Protein AF-A0A1W1CQK2-F1 (afdb_monomer_lite)

pLDDT: mean 92.64, std 7.58, range [50.25, 98.0]

Organism: NCBI:txid652676

Secondary structure (DSSP, 8-state):
----TTGGG--HHHHHHHHHHHHHHHHTT---SGGGS--SSEEEE-GGGT----PPPPPTT-SEEEEEEEEETTEEEEEEEE-TTTS-HHHHHHHHHHHHHHHH-GGGGS--

Radius of gyration: 15.19 Å; chains: 1; bounding box: 31×39×34 Å

InterPro domains:
  IPR001078 2-oxoacid dehydrogenase acyltransferase, catalytic domain [PF00198] (2-108)
  IPR023213 Chloramphenicol acetyltransferase-like domain superfamily [G3DSA:3.30.559.10] (1-109)
  IPR050743 2-oxoacid dehydrogenase family, E2 component [PTHR43178] (2-108)

Structure (mmCIF, N/CA/C/O backbone):
data_AF-A0A1W1CQK2-F1
#
_entry.id   AF-A0A1W1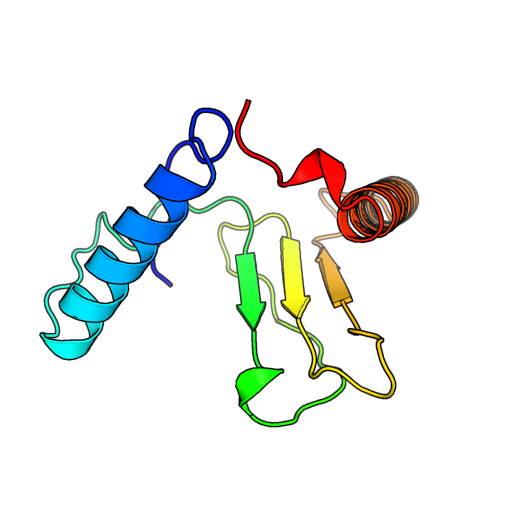CQK2-F1
#
loop_
_atom_site.group_PDB
_atom_site.id
_atom_site.type_symbol
_atom_site.label_atom_id
_atom_site.label_alt_id
_atom_site.label_comp_id
_atom_site.label_asym_id
_atom_site.label_entity_id
_atom_site.label_seq_id
_atom_site.pdbx_PDB_ins_code
_atom_site.Cartn_x
_atom_site.Cartn_y
_atom_site.Cartn_z
_atom_site.occupancy
_atom_site.B_iso_or_equiv
_atom_site.auth_seq_id
_atom_site.auth_comp_id
_atom_site.auth_asym_id
_atom_site.auth_atom_id
_atom_site.pdbx_PDB_model_num
ATOM 1 N N . MET A 1 1 ? 2.430 10.232 -7.792 1.00 84.94 1 MET A N 1
ATOM 2 C CA . MET A 1 1 ? 2.516 10.030 -6.327 1.00 84.94 1 MET A CA 1
ATOM 3 C C . MET A 1 1 ? 3.972 9.772 -5.971 1.00 84.94 1 MET A C 1
ATOM 5 O O . MET A 1 1 ? 4.659 9.255 -6.843 1.00 84.94 1 MET A O 1
ATOM 9 N N . PRO A 1 2 ? 4.463 10.165 -4.782 1.00 93.62 2 PRO A N 1
ATOM 10 C CA . PRO A 1 2 ? 5.829 9.848 -4.371 1.00 93.62 2 PRO A CA 1
ATOM 11 C C . PRO A 1 2 ? 6.063 8.337 -4.382 1.00 93.62 2 PRO A C 1
ATOM 13 O O . PRO A 1 2 ? 5.196 7.583 -3.936 1.00 93.62 2 PRO A O 1
ATOM 16 N N . VAL A 1 3 ? 7.212 7.907 -4.891 1.00 95.56 3 VAL A N 1
ATOM 17 C CA . VAL A 1 3 ? 7.554 6.494 -5.052 1.00 95.56 3 VAL A CA 1
ATOM 18 C C . VAL A 1 3 ? 8.619 6.108 -4.042 1.00 95.56 3 VAL A C 1
ATOM 20 O O . VAL A 1 3 ? 9.762 6.549 -4.128 1.00 95.56 3 VAL A O 1
ATOM 23 N N . PHE A 1 4 ? 8.251 5.220 -3.123 1.00 95.88 4 PHE A N 1
ATOM 24 C CA . PHE A 1 4 ? 9.187 4.605 -2.193 1.00 95.88 4 PHE A CA 1
ATOM 25 C C . PHE A 1 4 ? 9.976 3.524 -2.930 1.00 95.88 4 PHE A C 1
ATOM 27 O O . PHE A 1 4 ? 9.415 2.551 -3.438 1.00 95.88 4 PHE A O 1
ATOM 34 N N . LYS A 1 5 ? 11.293 3.695 -3.029 1.00 94.25 5 LYS A N 1
ATOM 35 C CA . LYS A 1 5 ? 12.158 2.777 -3.787 1.00 94.25 5 LYS A CA 1
ATOM 36 C C . LYS A 1 5 ? 12.630 1.618 -2.923 1.00 94.25 5 LYS A C 1
ATOM 38 O O . LYS A 1 5 ? 12.977 1.839 -1.768 1.00 94.25 5 LYS A O 1
ATOM 43 N N . LYS A 1 6 ? 12.705 0.412 -3.501 1.00 94.94 6 L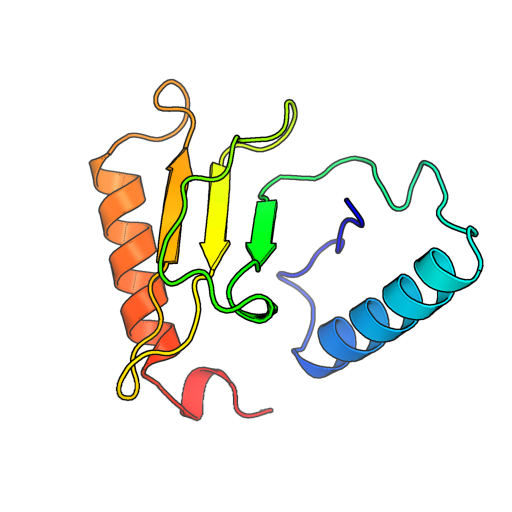YS A N 1
ATOM 44 C CA . LYS A 1 6 ? 13.267 -0.795 -2.857 1.00 94.94 6 LYS A CA 1
ATOM 45 C C . LYS A 1 6 ? 12.697 -1.043 -1.448 1.00 94.94 6 LYS A C 1
ATOM 47 O O . LYS A 1 6 ? 13.434 -1.322 -0.512 1.00 94.94 6 LYS A O 1
ATOM 52 N N . VAL A 1 7 ? 11.378 -0.900 -1.285 1.00 94.62 7 VAL A N 1
ATOM 53 C CA . VAL A 1 7 ? 10.700 -1.041 0.023 1.00 94.62 7 VAL A CA 1
ATOM 54 C C . VAL A 1 7 ? 10.932 -2.419 0.646 1.00 94.62 7 VAL A C 1
ATOM 56 O O . VAL A 1 7 ? 11.022 -2.537 1.857 1.00 94.62 7 VAL A O 1
ATOM 59 N N . ASN A 1 8 ? 11.115 -3.450 -0.178 1.00 93.12 8 ASN A N 1
ATOM 60 C CA . ASN A 1 8 ? 11.404 -4.814 0.257 1.00 93.12 8 ASN A CA 1
ATOM 61 C C . ASN A 1 8 ? 12.769 -4.995 0.949 1.00 93.12 8 ASN A C 1
ATOM 63 O O . ASN A 1 8 ? 13.036 -6.081 1.449 1.00 93.12 8 ASN A O 1
ATOM 67 N N . THR A 1 9 ? 13.648 -3.990 0.925 1.00 94.88 9 THR A N 1
ATOM 68 C CA . THR A 1 9 ? 14.955 -4.022 1.604 1.00 94.88 9 THR A CA 1
ATOM 69 C C . THR A 1 9 ? 15.036 -3.022 2.754 1.00 94.88 9 THR A C 1
ATOM 71 O O . THR A 1 9 ? 16.140 -2.684 3.174 1.00 94.88 9 THR A O 1
ATOM 74 N N . LYS A 1 10 ? 13.904 -2.446 3.167 1.00 93.69 10 LYS A N 1
ATOM 75 C CA . LYS A 1 10 ? 13.848 -1.372 4.157 1.00 93.69 10 LYS A CA 1
ATOM 76 C C . LYS A 1 10 ? 13.116 -1.829 5.402 1.00 93.69 10 LYS A C 1
ATOM 78 O O . LYS A 1 10 ? 12.079 -2.481 5.307 1.00 93.69 10 LYS A O 1
ATOM 83 N N . GLU A 1 11 ? 13.615 -1.375 6.540 1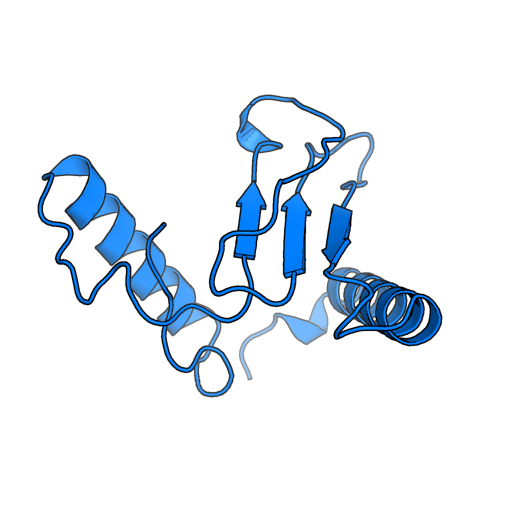.00 91.75 11 GLU A N 1
ATOM 84 C CA . GLU A 1 11 ? 12.916 -1.497 7.812 1.00 91.75 11 GLU A CA 1
ATOM 85 C C . GLU A 1 11 ? 11.757 -0.489 7.906 1.00 91.75 11 GLU A C 1
ATOM 87 O O . GLU A 1 11 ? 11.800 0.579 7.273 1.00 91.75 11 GLU A O 1
ATOM 92 N N . PRO A 1 12 ? 10.722 -0.768 8.722 1.00 90.19 12 PRO A N 1
ATOM 93 C CA . PRO A 1 12 ? 9.583 0.134 8.906 1.00 90.19 12 PRO A CA 1
ATOM 94 C C . PRO A 1 12 ? 9.975 1.569 9.292 1.00 90.19 12 PRO A C 1
ATOM 96 O O . PRO A 1 12 ? 9.362 2.530 8.818 1.00 90.19 12 PRO A O 1
ATOM 99 N N . THR A 1 13 ? 11.025 1.732 10.098 1.00 92.00 13 THR A N 1
ATOM 100 C CA . THR A 1 13 ? 11.560 3.037 10.517 1.00 92.00 13 THR A CA 1
ATOM 101 C C . THR A 1 13 ? 12.083 3.853 9.343 1.00 92.00 13 THR A C 1
ATOM 103 O O . THR A 1 13 ? 11.726 5.021 9.195 1.00 92.00 13 THR A O 1
ATOM 106 N N . GLN A 1 14 ? 12.839 3.226 8.443 1.00 94.69 14 GLN A N 1
ATOM 107 C CA . GLN A 1 14 ? 13.380 3.874 7.247 1.00 94.69 14 GLN A CA 1
ATOM 108 C C . GLN A 1 14 ? 12.257 4.330 6.307 1.00 94.69 14 GLN A C 1
ATOM 110 O O . GLN A 1 14 ? 12.322 5.409 5.715 1.00 94.69 14 GLN A O 1
ATOM 115 N N . ILE A 1 15 ? 11.192 3.530 6.192 1.00 94.69 15 ILE A N 1
ATOM 116 C CA . ILE A 1 15 ? 9.998 3.896 5.420 1.00 94.69 15 ILE A CA 1
ATOM 117 C C . ILE A 1 15 ? 9.294 5.098 6.070 1.00 94.69 15 ILE A C 1
ATOM 119 O O . ILE A 1 15 ? 8.869 6.020 5.369 1.00 94.69 15 ILE A O 1
ATOM 123 N N . ALA A 1 16 ? 9.187 5.130 7.401 1.00 94.00 16 ALA A N 1
ATOM 124 C CA . ALA A 1 16 ? 8.585 6.247 8.129 1.00 94.00 16 ALA A CA 1
ATOM 125 C C . ALA A 1 16 ? 9.385 7.554 7.970 1.00 94.00 16 ALA A C 1
ATOM 127 O O . ALA A 1 16 ? 8.798 8.624 7.770 1.00 94.00 16 ALA A O 1
ATOM 128 N N . GLU A 1 17 ? 10.715 7.480 8.000 1.00 96.12 17 GLU A N 1
ATOM 129 C CA . GLU A 1 17 ? 11.610 8.612 7.733 1.00 96.12 17 GLU A CA 1
ATOM 130 C C . GLU A 1 17 ? 11.437 9.148 6.307 1.00 96.12 17 GLU A C 1
ATOM 132 O O . GLU A 1 17 ? 11.235 10.352 6.111 1.00 96.12 17 GLU A O 1
ATOM 137 N N . GLU A 1 18 ? 11.425 8.264 5.307 1.00 96.06 18 GLU A N 1
ATOM 138 C CA . GLU A 1 18 ? 11.207 8.627 3.902 1.00 96.06 18 GLU A CA 1
ATOM 139 C C . GLU A 1 18 ? 9.825 9.263 3.689 1.00 96.06 18 GLU A C 1
ATOM 141 O O . GLU A 1 18 ? 9.695 10.273 2.991 1.00 96.06 18 GLU A O 1
ATOM 146 N N . LEU A 1 19 ? 8.790 8.751 4.361 1.00 95.44 19 LEU A N 1
ATOM 147 C CA . LEU A 1 19 ? 7.454 9.342 4.338 1.00 95.44 19 LEU A CA 1
ATOM 148 C C . 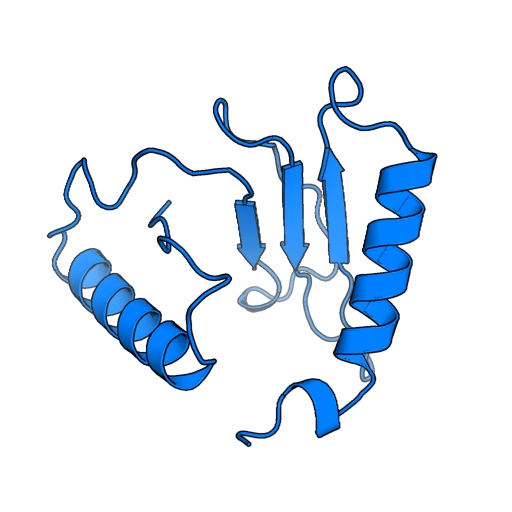LEU A 1 19 ? 7.466 10.779 4.874 1.00 95.44 19 LEU A C 1
ATOM 150 O O . LEU A 1 19 ? 6.831 11.665 4.292 1.00 95.44 19 LEU A O 1
ATOM 154 N N . ASN A 1 20 ? 8.191 11.042 5.960 1.00 96.06 20 ASN A N 1
ATOM 155 C CA . ASN A 1 20 ? 8.326 12.389 6.518 1.00 96.06 20 ASN A CA 1
ATOM 156 C C . ASN A 1 20 ? 9.123 13.323 5.593 1.00 96.06 20 ASN A C 1
ATOM 158 O O . ASN A 1 20 ? 8.750 14.493 5.420 1.00 96.06 20 ASN A O 1
ATOM 162 N N . ALA A 1 21 ? 10.156 12.807 4.926 1.00 96.25 21 ALA A N 1
ATOM 163 C CA . ALA A 1 21 ? 10.890 13.544 3.903 1.00 96.25 21 ALA A CA 1
ATOM 164 C C . ALA A 1 21 ? 9.979 13.922 2.721 1.00 96.25 21 ALA A C 1
ATOM 166 O O . ALA A 1 21 ? 9.934 15.092 2.323 1.00 96.25 21 ALA A O 1
ATOM 167 N N . PHE A 1 22 ? 9.173 12.986 2.209 1.00 96.56 22 PHE A N 1
ATOM 168 C CA . PHE A 1 22 ? 8.212 13.268 1.141 1.00 96.56 22 PHE A CA 1
ATOM 169 C C . PHE A 1 22 ? 7.136 14.266 1.563 1.00 96.56 22 PHE A C 1
ATOM 171 O O . PHE A 1 22 ? 6.837 15.180 0.794 1.00 96.56 22 PHE A O 1
ATOM 178 N N . LYS A 1 23 ? 6.597 14.176 2.786 1.00 94.69 23 LYS A N 1
ATOM 179 C CA . LYS A 1 23 ? 5.662 15.187 3.319 1.00 94.69 23 LYS A CA 1
ATOM 180 C C . LYS A 1 23 ? 6.275 16.587 3.282 1.00 94.69 23 LYS A C 1
ATOM 182 O O . LYS A 1 23 ? 5.611 17.539 2.871 1.00 94.69 23 LYS A O 1
ATOM 187 N N . THR A 1 24 ? 7.542 16.718 3.668 1.00 96.44 24 THR A N 1
ATOM 188 C CA . THR A 1 24 ? 8.267 17.997 3.628 1.00 96.44 24 THR A CA 1
ATOM 189 C C . THR A 1 24 ? 8.462 18.492 2.195 1.00 96.44 24 THR A C 1
ATOM 191 O O . THR A 1 24 ? 8.174 19.656 1.898 1.00 96.44 24 THR A O 1
ATOM 194 N N . LYS A 1 25 ? 8.874 17.616 1.270 1.00 96.00 25 LYS A N 1
ATOM 195 C CA . LYS A 1 25 ? 8.998 17.949 -0.160 1.00 96.00 25 LYS A CA 1
ATOM 196 C C . LYS A 1 25 ? 7.664 18.379 -0.774 1.00 96.00 25 LYS A C 1
ATOM 198 O O . LYS A 1 25 ? 7.635 19.356 -1.515 1.00 96.00 25 LYS A O 1
ATOM 203 N N . ILE A 1 26 ? 6.558 17.711 -0.437 1.00 94.81 26 ILE A N 1
ATOM 204 C CA . ILE A 1 26 ? 5.207 18.071 -0.898 1.00 94.81 26 ILE A CA 1
ATOM 205 C C . ILE A 1 26 ? 4.833 19.472 -0.409 1.00 94.81 26 ILE A C 1
ATOM 207 O O . ILE A 1 26 ? 4.478 20.326 -1.220 1.00 94.81 26 ILE A O 1
ATOM 211 N N . LYS A 1 27 ? 4.972 19.739 0.898 1.00 94.75 27 LYS A N 1
ATOM 212 C CA . LYS A 1 27 ? 4.657 21.052 1.493 1.00 94.75 27 LYS A CA 1
ATOM 213 C C . LYS A 1 27 ? 5.473 22.185 0.873 1.00 94.75 27 LYS A C 1
ATOM 215 O O . LYS A 1 27 ? 4.958 23.278 0.672 1.00 94.75 27 LYS A O 1
ATOM 220 N N . THR A 1 28 ? 6.734 21.914 0.546 1.00 96.44 28 THR A N 1
ATOM 221 C CA . THR A 1 28 ? 7.655 22.893 -0.053 1.00 96.44 28 THR A CA 1
ATOM 222 C C . THR A 1 28 ? 7.621 22.919 -1.583 1.00 96.44 28 THR A C 1
ATOM 224 O O . THR A 1 28 ? 8.350 23.706 -2.180 1.00 96.44 28 THR A O 1
ATOM 227 N N . ARG A 1 29 ? 6.781 22.093 -2.228 1.00 93.25 29 ARG A N 1
ATOM 228 C CA . ARG A 1 29 ? 6.697 21.928 -3.693 1.00 93.25 29 ARG A CA 1
ATOM 229 C C . ARG A 1 29 ? 8.035 21.551 -4.353 1.00 93.25 29 ARG A C 1
ATOM 231 O O . ARG A 1 29 ? 8.302 21.936 -5.485 1.00 93.25 29 ARG A O 1
ATOM 238 N N . LYS A 1 30 ? 8.869 20.775 -3.655 1.00 95.94 30 LYS A N 1
ATOM 239 C CA . LYS A 1 30 ? 10.211 20.334 -4.089 1.00 95.94 30 LYS A CA 1
ATOM 240 C C . LYS A 1 30 ? 10.258 18.872 -4.555 1.00 95.94 30 LYS A C 1
ATOM 242 O O . LYS A 1 30 ? 11.295 18.227 -4.441 1.00 95.94 30 LYS A O 1
ATOM 247 N N . LEU A 1 31 ? 9.139 18.323 -5.027 1.00 94.44 31 LEU A N 1
ATOM 248 C CA . LEU A 1 31 ? 9.127 16.980 -5.613 1.00 94.44 31 LEU A CA 1
ATOM 249 C C . LEU A 1 31 ? 9.852 16.987 -6.959 1.00 94.44 31 LEU A C 1
ATOM 251 O O . LEU A 1 31 ? 9.573 17.830 -7.814 1.00 94.44 31 LEU A O 1
ATOM 255 N N . THR A 1 32 ? 10.763 16.040 -7.152 1.00 94.81 32 THR A N 1
ATOM 256 C CA . THR A 1 32 ? 11.467 15.863 -8.425 1.00 94.81 32 THR A CA 1
ATOM 257 C C . THR A 1 32 ? 10.709 14.898 -9.339 1.00 94.81 32 THR A C 1
ATOM 259 O O . THR A 1 32 ? 9.813 14.172 -8.909 1.00 94.81 32 THR A O 1
ATOM 262 N N . LYS A 1 33 ? 11.071 14.855 -10.629 1.00 92.81 33 LYS A N 1
ATOM 263 C CA . LYS A 1 33 ? 10.557 13.817 -11.542 1.00 92.81 33 LYS A CA 1
ATOM 264 C C . LYS A 1 33 ? 10.955 12.414 -11.082 1.00 92.81 33 LYS A C 1
ATOM 266 O O . LYS A 1 33 ? 10.169 11.483 -11.211 1.00 92.81 33 LYS A O 1
ATOM 271 N N . GLU A 1 34 ? 12.158 12.281 -10.531 1.00 92.75 34 GLU A N 1
ATOM 272 C CA . GLU A 1 34 ? 12.676 11.015 -10.021 1.00 92.75 34 GLU A CA 1
ATOM 273 C C . GLU A 1 34 ? 11.834 10.495 -8.849 1.00 92.75 34 GLU A C 1
ATOM 275 O O . GLU A 1 34 ? 11.440 9.328 -8.871 1.00 92.75 34 GLU A O 1
ATOM 280 N N . ASP A 1 35 ? 11.439 11.387 -7.927 1.00 93.94 35 ASP A N 1
ATOM 281 C CA . ASP A 1 35 ? 10.559 11.087 -6.785 1.00 93.94 35 ASP A CA 1
ATOM 282 C C . ASP A 1 35 ? 9.195 10.501 -7.212 1.00 93.94 35 ASP A C 1
ATOM 284 O O . ASP A 1 35 ? 8.505 9.900 -6.394 1.00 93.94 35 ASP A O 1
ATOM 288 N N . LEU A 1 36 ? 8.775 10.695 -8.468 1.00 92.44 36 LEU A N 1
ATOM 289 C CA . LEU A 1 36 ? 7.455 10.312 -8.988 1.00 92.44 36 LEU A CA 1
ATOM 290 C C . LEU A 1 36 ? 7.499 9.182 -10.028 1.00 92.44 36 LEU A C 1
ATOM 292 O O . LEU A 1 36 ? 6.450 8.764 -10.511 1.00 92.44 36 LEU A O 1
ATOM 296 N N . SER A 1 37 ? 8.691 8.733 -10.412 1.00 92.12 37 SER A N 1
ATOM 297 C CA . SER A 1 37 ? 8.899 7.804 -11.529 1.00 92.12 37 SER A CA 1
ATOM 298 C C . SER A 1 37 ? 9.013 6.353 -11.068 1.00 92.12 37 SER A C 1
ATOM 300 O O . SER A 1 37 ? 9.331 6.112 -9.907 1.00 92.12 37 SER A O 1
ATOM 302 N N . ALA A 1 38 ? 8.836 5.387 -11.978 1.00 91.12 38 ALA A N 1
ATOM 303 C CA . ALA A 1 38 ? 9.119 3.959 -11.773 1.00 91.12 38 ALA A CA 1
ATOM 304 C C . ALA A 1 38 ? 8.487 3.368 -10.495 1.00 91.12 38 ALA A C 1
ATOM 306 O O . ALA A 1 38 ? 9.193 2.817 -9.639 1.00 91.12 38 ALA A O 1
ATOM 307 N N . SER A 1 39 ? 7.174 3.555 -10.343 1.00 94.38 39 SER A N 1
ATOM 308 C CA . SER A 1 39 ? 6.349 2.808 -9.393 1.00 94.38 39 SER A CA 1
ATOM 309 C C . SER A 1 39 ? 5.989 1.432 -9.964 1.00 94.38 39 SER A C 1
ATOM 311 O O . SER A 1 39 ? 6.123 1.194 -11.161 1.00 94.38 39 SER A O 1
ATOM 313 N N . THR A 1 40 ? 5.600 0.510 -9.086 1.00 94.19 40 THR A N 1
ATOM 314 C CA . THR A 1 40 ? 5.163 -0.845 -9.467 1.00 94.19 40 THR A CA 1
ATOM 315 C C . THR A 1 40 ? 3.814 -1.221 -8.858 1.00 94.19 40 THR A C 1
ATOM 317 O O . THR A 1 40 ? 3.099 -2.060 -9.406 1.00 94.19 40 THR A O 1
ATOM 320 N N . PHE A 1 41 ? 3.465 -0.614 -7.723 1.00 95.44 41 PHE A N 1
ATOM 321 C CA . PHE A 1 41 ? 2.229 -0.835 -6.988 1.00 95.44 41 PHE A CA 1
ATOM 322 C C . PHE A 1 41 ? 1.830 0.452 -6.261 1.00 95.44 41 PHE A C 1
ATOM 324 O O . PHE A 1 41 ? 2.679 1.125 -5.666 1.00 95.44 41 PHE A O 1
ATOM 331 N N . GLY A 1 42 ? 0.541 0.779 -6.287 1.00 95.50 42 GLY A N 1
ATOM 332 C CA . GLY A 1 42 ? -0.004 1.968 -5.640 1.00 95.50 42 GLY A CA 1
ATOM 333 C C . GLY A 1 42 ? -0.618 1.684 -4.268 1.00 95.50 42 GLY A C 1
ATOM 334 O O . GLY A 1 42 ? -1.241 0.647 -4.050 1.00 95.50 42 GLY A O 1
ATOM 335 N N . ILE A 1 43 ? -0.539 2.654 -3.356 1.00 95.62 43 ILE A N 1
ATOM 336 C CA . ILE A 1 43 ? -1.357 2.686 -2.135 1.00 95.62 43 ILE A CA 1
ATOM 337 C C . ILE A 1 43 ? -2.060 4.040 -2.076 1.00 95.62 43 ILE A C 1
ATOM 339 O O . ILE A 1 43 ? -1.412 5.084 -2.136 1.00 95.62 43 ILE A O 1
ATOM 343 N N . SER A 1 44 ? -3.382 4.022 -1.945 1.00 95.50 44 SER A N 1
ATOM 344 C CA . SER A 1 44 ? -4.208 5.213 -1.763 1.00 95.50 44 SER A CA 1
ATOM 345 C C . SER A 1 44 ? -4.930 5.126 -0.428 1.00 95.50 44 SER A C 1
ATOM 347 O O . SER A 1 44 ? -5.638 4.159 -0.173 1.00 95.50 44 SER A O 1
ATOM 349 N N . ASN A 1 45 ? -4.764 6.127 0.434 1.00 95.19 45 ASN A N 1
ATOM 350 C CA . ASN A 1 45 ? -5.443 6.185 1.725 1.00 95.19 45 ASN A CA 1
ATOM 351 C C . ASN A 1 45 ? -6.395 7.380 1.750 1.00 95.19 45 ASN A C 1
ATOM 353 O O . ASN A 1 45 ? -5.954 8.516 1.922 1.00 95.19 45 ASN A O 1
ATOM 357 N N . LEU A 1 46 ? -7.692 7.108 1.609 1.00 95.94 46 LEU A N 1
ATOM 358 C CA . LEU A 1 46 ? -8.751 8.087 1.872 1.00 95.94 46 LEU A CA 1
ATOM 359 C C . LEU A 1 46 ? -9.490 7.791 3.183 1.00 95.94 46 LEU A C 1
ATOM 361 O O . LEU A 1 46 ? -10.411 8.511 3.551 1.00 95.94 46 LEU A O 1
ATOM 365 N N . GLY A 1 47 ? -9.056 6.795 3.955 1.00 94.75 47 GLY A N 1
ATOM 366 C CA . GLY A 1 47 ? -9.591 6.554 5.289 1.00 94.75 47 GLY A CA 1
ATOM 367 C C . GLY A 1 47 ? -9.414 7.740 6.233 1.00 94.75 47 GLY A C 1
ATOM 368 O O . GLY A 1 47 ? -10.276 7.995 7.070 1.00 94.75 47 GLY A O 1
ATOM 369 N N . MET A 1 48 ? -8.361 8.539 6.031 1.00 92.56 48 MET A N 1
ATOM 370 C CA . MET A 1 48 ? -8.148 9.785 6.778 1.00 92.56 48 MET A CA 1
ATOM 371 C C . MET A 1 48 ? -9.248 10.837 6.562 1.00 92.56 48 MET A C 1
ATOM 373 O O . MET A 1 48 ? -9.373 11.749 7.373 1.00 92.56 48 MET A O 1
ATOM 377 N N . THR A 1 49 ? -10.029 10.737 5.480 1.00 95.69 49 THR A N 1
ATOM 378 C CA . THR A 1 49 ? -11.147 11.648 5.186 1.00 95.69 49 THR A CA 1
ATOM 379 C C . THR A 1 49 ? -12.500 11.079 5.618 1.00 95.69 49 THR A C 1
ATOM 381 O O . THR A 1 49 ? -13.533 11.686 5.350 1.00 95.69 49 THR A O 1
ATOM 384 N N . GLY A 1 50 ? -12.513 9.919 6.284 1.00 95.12 50 GLY A N 1
ATOM 385 C CA . GLY A 1 50 ? -13.725 9.249 6.761 1.00 95.12 50 GLY A CA 1
ATOM 386 C C . GLY A 1 50 ? -14.362 8.284 5.757 1.00 95.12 50 GLY A C 1
ATOM 387 O O . GLY A 1 50 ? -15.293 7.570 6.125 1.00 95.12 50 GLY A O 1
ATOM 388 N N . ILE A 1 51 ? -13.853 8.187 4.524 1.00 97.38 51 ILE A N 1
ATOM 389 C CA . ILE A 1 51 ? -14.387 7.274 3.502 1.00 97.38 51 ILE A CA 1
ATOM 390 C C . ILE A 1 51 ? -14.148 5.819 3.921 1.00 97.38 51 ILE A C 1
ATOM 392 O O . ILE A 1 51 ? -13.005 5.380 4.008 1.00 97.38 51 ILE A O 1
ATOM 396 N N . ALA A 1 52 ? -15.224 5.060 4.148 1.00 96.31 52 ALA A N 1
ATOM 397 C CA . ALA A 1 52 ? -15.149 3.678 4.633 1.00 96.31 52 ALA A CA 1
ATOM 398 C C . ALA A 1 52 ? -14.600 2.689 3.593 1.00 96.31 52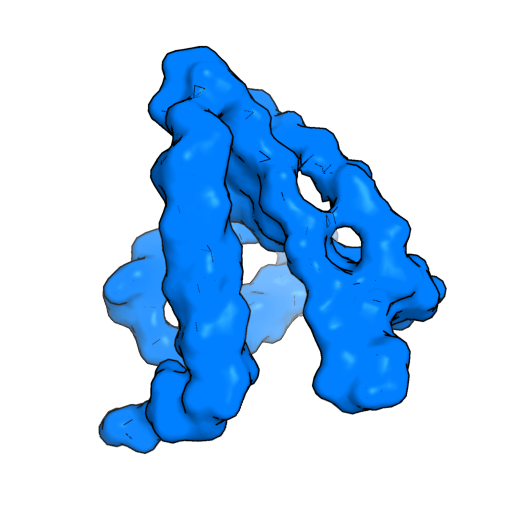 ALA A C 1
ATOM 400 O O . ALA A 1 52 ? -13.886 1.755 3.943 1.00 96.31 52 ALA A O 1
ATOM 401 N N . GLN A 1 53 ? -14.923 2.889 2.316 1.00 97.12 53 GLN A N 1
ATOM 402 C CA . GLN A 1 53 ? -14.465 2.055 1.209 1.00 97.12 53 GLN A CA 1
ATOM 403 C C . GLN A 1 53 ? -14.528 2.860 -0.088 1.00 97.12 53 GLN A C 1
ATOM 405 O O . GLN A 1 53 ? -15.440 3.665 -0.275 1.00 97.12 53 GLN A O 1
ATOM 410 N N . PHE A 1 54 ? -13.565 2.642 -0.978 1.00 97.56 54 PHE A N 1
ATOM 411 C CA . PHE A 1 54 ? -13.566 3.208 -2.322 1.00 97.56 54 PHE A CA 1
ATOM 412 C C . PHE A 1 54 ? -12.758 2.329 -3.273 1.00 97.56 54 PHE A C 1
ATOM 414 O O . PHE A 1 54 ? -11.933 1.521 -2.838 1.00 97.56 54 PHE A O 1
ATOM 421 N N . ASP A 1 55 ? -12.987 2.529 -4.565 1.00 96.50 55 ASP A N 1
ATOM 422 C CA . ASP A 1 55 ? -12.210 1.913 -5.630 1.00 96.50 55 ASP A CA 1
ATOM 423 C C . ASP A 1 55 ? -11.158 2.910 -6.113 1.00 96.50 55 ASP A C 1
ATOM 425 O O . ASP A 1 55 ? -11.468 4.043 -6.491 1.00 96.50 55 ASP A O 1
ATOM 429 N N . ALA A 1 56 ? -9.891 2.505 -6.081 1.00 95.38 56 ALA A N 1
ATOM 430 C CA . ALA A 1 56 ? -8.807 3.302 -6.635 1.00 95.38 56 ALA A CA 1
ATOM 431 C C . ALA A 1 56 ? -8.524 2.876 -8.079 1.00 95.38 56 ALA A C 1
ATOM 433 O O . ALA A 1 56 ? -8.489 1.686 -8.396 1.00 95.38 56 ALA A O 1
ATOM 434 N N . MET A 1 57 ? -8.285 3.856 -8.949 1.00 93.88 57 MET A N 1
ATOM 435 C CA . MET A 1 57 ? -7.849 3.605 -10.319 1.00 93.88 57 MET A CA 1
ATOM 436 C C . MET A 1 57 ? -6.339 3.346 -10.342 1.00 93.88 57 MET A C 1
ATOM 438 O O . MET A 1 57 ? -5.568 4.101 -9.750 1.00 93.88 57 MET A O 1
ATOM 442 N N . ILE A 1 58 ? -5.926 2.278 -11.025 1.00 92.31 58 ILE A N 1
ATOM 443 C CA . ILE A 1 58 ? -4.515 1.907 -11.179 1.00 92.31 58 ILE A CA 1
ATOM 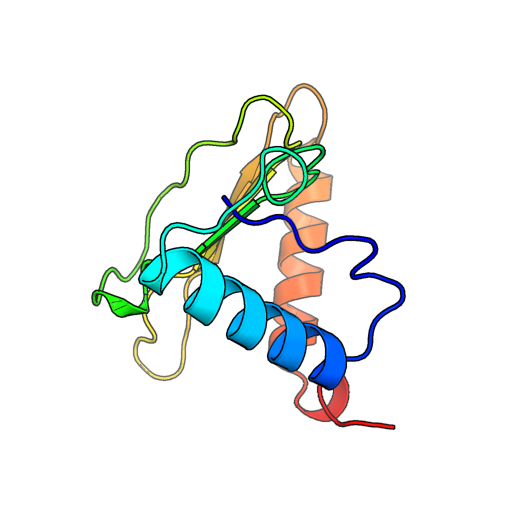444 C C . ILE A 1 58 ? -3.798 2.994 -11.995 1.00 92.31 58 ILE A C 1
ATOM 446 O O . ILE A 1 58 ? -4.351 3.502 -12.976 1.00 92.31 58 ILE A O 1
ATOM 450 N N . ASN A 1 59 ? -2.569 3.360 -11.615 1.00 87.75 59 ASN A N 1
ATOM 451 C CA . ASN A 1 59 ? -1.751 4.228 -12.465 1.00 87.75 59 ASN A CA 1
ATOM 452 C C . ASN A 1 59 ? -1.232 3.464 -13.677 1.00 87.75 59 ASN A C 1
ATOM 454 O O . ASN A 1 59 ? -1.078 2.251 -13.640 1.00 87.75 59 ASN A O 1
ATOM 458 N N . ARG A 1 60 ? -0.867 4.201 -14.728 1.00 86.06 60 ARG A N 1
ATOM 459 C CA . ARG A 1 60 ? -0.381 3.626 -15.989 1.00 86.06 60 ARG A CA 1
ATOM 460 C C . ARG A 1 60 ? 0.744 2.593 -15.822 1.00 86.06 60 ARG A C 1
ATOM 462 O O . ARG A 1 60 ? 0.750 1.621 -16.566 1.00 86.06 60 ARG A O 1
ATOM 469 N N . ASP A 1 61 ? 1.660 2.819 -14.884 1.00 85.88 61 ASP A N 1
ATOM 470 C CA . ASP A 1 61 ? 2.861 1.993 -14.715 1.00 85.88 61 ASP A CA 1
ATOM 471 C C . ASP A 1 61 ? 2.706 0.904 -13.632 1.00 85.88 61 ASP A C 1
ATOM 473 O O . ASP A 1 61 ? 3.560 0.027 -13.516 1.00 85.88 61 ASP A O 1
ATOM 477 N N . ASP A 1 62 ? 1.626 0.939 -12.842 1.00 93.56 62 ASP A N 1
ATOM 478 C CA . ASP A 1 62 ? 1.421 0.018 -11.719 1.00 93.56 62 ASP A CA 1
ATOM 479 C C . ASP A 1 62 ? 0.649 -1.233 -12.163 1.00 93.56 62 ASP A C 1
ATOM 481 O O . ASP A 1 62 ? -0.268 -1.159 -12.979 1.00 93.56 62 ASP A O 1
ATOM 485 N N . CYS A 1 63 ? 0.952 -2.395 -11.575 1.00 93.38 63 CYS A N 1
ATOM 486 C CA . CYS A 1 63 ? 0.168 -3.616 -11.822 1.00 93.38 63 CYS A CA 1
ATOM 487 C C . CYS A 1 63 ? -1.133 -3.673 -10.999 1.00 93.38 63 CYS A C 1
ATOM 489 O O . CYS A 1 63 ? -2.055 -4.430 -11.318 1.00 93.38 63 CYS A O 1
ATOM 491 N N . GLY A 1 64 ? -1.212 -2.865 -9.941 1.00 95.75 64 GLY A N 1
ATOM 492 C CA . GLY A 1 64 ? -2.362 -2.769 -9.059 1.00 95.75 64 GLY A CA 1
ATOM 493 C C . GLY A 1 64 ? -2.236 -1.640 -8.042 1.00 95.75 64 GLY A C 1
ATOM 494 O O . GLY A 1 64 ? -1.179 -1.023 -7.885 1.00 95.75 64 GLY A O 1
ATOM 495 N N . ILE A 1 65 ? -3.338 -1.365 -7.354 1.00 97.31 65 ILE A N 1
ATOM 496 C CA . ILE A 1 65 ? -3.429 -0.357 -6.300 1.00 97.31 65 ILE A CA 1
ATOM 497 C C . ILE A 1 65 ? -4.304 -0.858 -5.150 1.00 97.31 65 ILE A C 1
ATOM 499 O O . ILE A 1 65 ? -5.376 -1.421 -5.374 1.00 97.31 65 ILE A O 1
ATOM 503 N N . ALA A 1 66 ? -3.852 -0.631 -3.917 1.00 97.38 66 ALA A N 1
ATOM 504 C CA . ALA A 1 66 ? -4.634 -0.865 -2.708 1.00 97.38 66 ALA A CA 1
ATOM 505 C C . ALA A 1 66 ? -5.246 0.448 -2.195 1.00 97.38 66 ALA A C 1
ATOM 507 O O . ALA A 1 66 ? -4.534 1.418 -1.927 1.00 97.38 66 ALA A O 1
ATOM 508 N N . ALA A 1 67 ? -6.563 0.467 -2.032 1.00 97.75 67 ALA A N 1
ATOM 509 C CA . ALA A 1 67 ? -7.329 1.548 -1.431 1.00 97.75 67 ALA A CA 1
ATOM 510 C C . ALA A 1 67 ? -7.604 1.238 0.046 1.00 97.75 67 ALA A C 1
ATOM 512 O O . ALA A 1 67 ? -8.241 0.235 0.362 1.00 97.75 67 ALA A O 1
ATOM 513 N N . ILE A 1 68 ? -7.128 2.097 0.946 1.00 97.81 68 ILE A N 1
ATOM 514 C CA . ILE A 1 68 ? -7.288 1.981 2.397 1.00 97.81 68 ILE A CA 1
ATOM 515 C C . ILE A 1 68 ? -8.431 2.891 2.846 1.00 97.81 68 ILE A C 1
ATOM 517 O O . ILE A 1 68 ? -8.326 4.120 2.751 1.00 97.81 68 ILE A O 1
ATOM 521 N N . GLY A 1 69 ? -9.518 2.279 3.312 1.00 98.00 69 GLY A N 1
ATOM 522 C CA . GLY A 1 69 ? -10.676 2.962 3.881 1.00 98.00 69 GLY A CA 1
ATOM 523 C C . GLY A 1 69 ? -10.478 3.388 5.336 1.00 98.00 69 GLY A C 1
ATOM 524 O O . GLY A 1 69 ? -9.428 3.163 5.940 1.00 98.00 69 GLY A O 1
ATOM 525 N N . SER A 1 70 ? -11.491 4.040 5.897 1.00 97.56 70 SER A N 1
ATOM 526 C CA . SER A 1 70 ? -11.501 4.476 7.291 1.00 97.56 70 SER A CA 1
ATOM 527 C C . SER A 1 70 ? -11.679 3.287 8.230 1.00 97.56 70 SER A C 1
ATOM 529 O O . SER A 1 70 ? -12.214 2.238 7.862 1.00 97.56 70 SER A O 1
ATOM 531 N N . GLU A 1 71 ? -11.195 3.452 9.456 1.00 96.06 71 GLU A N 1
ATOM 532 C CA . GLU A 1 71 ? -11.438 2.492 10.522 1.00 96.06 71 GLU A CA 1
ATOM 533 C C . GLU A 1 71 ? -12.901 2.609 10.982 1.00 96.06 71 GLU A C 1
ATOM 535 O O . GLU A 1 71 ? -13.408 3.708 11.205 1.00 96.06 71 GLU A O 1
ATOM 540 N N . GLN A 1 72 ? -13.590 1.472 11.046 1.00 94.69 72 GLN A N 1
ATOM 541 C CA . GLN A 1 72 ? -14.975 1.327 11.474 1.00 94.69 72 GLN A CA 1
ATOM 542 C C . GLN A 1 72 ? -15.089 0.116 12.410 1.00 94.69 72 GLN A C 1
ATOM 544 O O . GLN A 1 72 ? -14.983 -1.033 11.971 1.00 94.69 72 GLN A O 1
ATOM 549 N N . ASN A 1 73 ? -15.373 0.352 13.693 1.00 94.06 73 ASN A N 1
ATOM 550 C CA . ASN A 1 73 ? -15.595 -0.693 14.705 1.00 94.06 73 ASN A CA 1
ATOM 551 C C . ASN A 1 73 ? -14.432 -1.701 14.840 1.00 94.06 73 ASN A C 1
ATOM 553 O O . ASN A 1 73 ? -14.629 -2.920 14.838 1.00 94.06 73 ASN A O 1
ATOM 557 N N . GLY A 1 74 ? -13.209 -1.194 14.922 1.00 90.50 74 GLY A N 1
ATOM 558 C CA . GLY A 1 74 ? -11.955 -1.940 14.967 1.00 90.50 74 GLY A CA 1
ATOM 559 C C . GLY A 1 74 ? -11.548 -2.581 13.637 1.00 90.50 74 GLY A C 1
ATOM 560 O O . GLY A 1 74 ? -10.713 -3.486 13.639 1.00 90.50 74 GLY A O 1
ATOM 561 N N . LYS A 1 75 ? -12.153 -2.195 12.506 1.00 92.19 75 LYS A N 1
ATOM 562 C CA . LYS A 1 75 ? -11.914 -2.826 11.195 1.00 92.19 75 LYS A CA 1
ATOM 563 C C . LYS A 1 75 ? -11.598 -1.790 10.130 1.00 92.19 75 LYS A C 1
ATOM 565 O O . LYS A 1 75 ? -12.245 -0.758 10.052 1.00 92.19 75 LYS A O 1
ATOM 570 N N . ILE A 1 76 ? -10.649 -2.113 9.259 1.00 95.25 76 ILE A N 1
ATOM 571 C CA . ILE A 1 76 ? -10.289 -1.297 8.097 1.00 95.25 76 ILE A CA 1
ATOM 572 C C . ILE A 1 76 ? -10.673 -2.074 6.839 1.00 95.25 76 ILE A C 1
ATOM 574 O O . ILE A 1 76 ? -10.362 -3.264 6.729 1.00 95.25 76 ILE A O 1
ATOM 578 N N . SER A 1 77 ? -11.349 -1.412 5.898 1.00 96.38 77 SER A N 1
ATOM 579 C CA . SER A 1 77 ? -11.593 -1.973 4.567 1.00 96.38 77 SER A CA 1
ATOM 580 C C . SER A 1 77 ? -10.393 -1.712 3.659 1.00 96.38 77 SER A C 1
ATOM 582 O O . SER A 1 77 ? -9.853 -0.603 3.637 1.00 96.38 77 SER A O 1
ATOM 584 N N . VAL A 1 78 ? -9.980 -2.733 2.907 1.00 97.69 78 VAL A N 1
ATOM 585 C CA . VAL A 1 78 ? -8.944 -2.617 1.878 1.00 97.69 78 VAL A CA 1
ATOM 586 C C . VAL A 1 78 ? -9.508 -3.138 0.566 1.00 97.69 78 VAL A C 1
ATOM 588 O O . VAL A 1 78 ? -9.848 -4.318 0.470 1.00 97.69 78 VAL A O 1
ATOM 591 N N . THR A 1 79 ? -9.577 -2.273 -0.442 1.00 97.81 79 THR A N 1
ATOM 592 C CA . THR A 1 79 ? -9.981 -2.651 -1.801 1.00 97.81 79 THR A CA 1
ATOM 593 C C . THR A 1 79 ? -8.747 -2.775 -2.680 1.00 97.81 79 THR A C 1
ATOM 595 O O . THR A 1 79 ? -7.922 -1.865 -2.717 1.00 97.81 79 THR A O 1
ATOM 598 N N . LEU A 1 80 ? -8.617 -3.881 -3.409 1.00 97.75 80 LEU A N 1
ATOM 599 C CA . LEU A 1 80 ? -7.530 -4.094 -4.360 1.00 97.75 80 LEU A CA 1
ATOM 600 C C . LEU A 1 80 ? -8.062 -4.003 -5.791 1.00 97.75 80 LEU A C 1
ATOM 602 O O . LEU A 1 80 ? -8.902 -4.808 -6.188 1.00 97.75 80 LEU A O 1
ATOM 606 N N . THR A 1 81 ? -7.511 -3.078 -6.571 1.00 97.06 81 THR A N 1
ATOM 607 C CA . THR A 1 81 ? -7.737 -2.991 -8.019 1.00 97.06 81 THR A CA 1
ATOM 608 C C . THR A 1 81 ? -6.490 -3.501 -8.734 1.00 97.06 81 THR A C 1
ATOM 610 O O . THR A 1 81 ? -5.389 -3.028 -8.454 1.00 97.06 81 THR A O 1
ATOM 613 N N . VAL A 1 82 ? -6.638 -4.450 -9.661 1.00 96.06 82 VAL A N 1
ATOM 614 C CA . VAL A 1 82 ? -5.527 -5.029 -10.444 1.00 96.06 82 VAL A CA 1
ATOM 615 C C . VAL A 1 82 ? -5.865 -5.089 -11.926 1.00 96.06 82 VAL A C 1
ATOM 617 O O . VAL A 1 82 ? -7.032 -5.206 -12.303 1.00 96.06 82 VAL A O 1
ATOM 620 N N . ASP A 1 83 ? -4.839 -5.033 -12.773 1.00 94.25 83 ASP A N 1
ATOM 621 C CA . ASP A 1 83 ? -4.997 -5.313 -14.196 1.00 94.25 83 ASP A CA 1
ATOM 622 C C . ASP A 1 83 ? -5.088 -6.828 -14.411 1.00 94.25 83 ASP A C 1
ATOM 624 O O . ASP A 1 83 ? -4.100 -7.557 -14.280 1.00 94.25 83 ASP A O 1
ATOM 628 N N . HIS A 1 84 ? -6.279 -7.307 -14.772 1.00 92.31 84 HIS A N 1
ATOM 629 C CA . HIS A 1 84 ? -6.540 -8.739 -14.916 1.00 92.31 84 HIS A CA 1
ATOM 630 C C . HIS A 1 84 ? -5.828 -9.382 -16.124 1.00 92.31 84 HIS A C 1
ATOM 632 O O . HIS A 1 84 ? -5.792 -10.608 -16.259 1.00 92.31 84 HIS A O 1
ATOM 638 N N . ARG A 1 85 ? -5.230 -8.572 -17.009 1.00 92.25 85 ARG A N 1
ATOM 639 C CA . ARG A 1 85 ? -4.345 -9.055 -18.083 1.00 92.25 85 ARG A CA 1
ATOM 640 C C . ARG A 1 85 ? -2.995 -9.523 -17.540 1.00 92.25 85 ARG A C 1
ATOM 642 O O . ARG A 1 85 ? -2.315 -10.294 -18.207 1.00 92.25 85 ARG A O 1
ATOM 649 N N . ILE A 1 86 ? -2.614 -9.046 -16.354 1.00 91.69 86 ILE A N 1
ATOM 650 C CA . ILE A 1 86 ? -1.324 -9.311 -15.705 1.00 91.69 86 ILE A CA 1
ATOM 651 C C . ILE A 1 86 ? -1.511 -10.232 -14.493 1.00 91.69 86 ILE A C 1
ATOM 653 O O . ILE A 1 86 ? -0.728 -11.159 -14.298 1.00 91.69 86 ILE A O 1
ATOM 657 N N . VAL A 1 87 ? -2.547 -9.992 -13.684 1.00 93.06 87 VAL A N 1
ATOM 658 C CA . VAL A 1 87 ? -2.805 -10.705 -12.422 1.00 93.06 87 VAL A CA 1
ATOM 659 C C . VAL A 1 87 ? -4.160 -11.395 -12.486 1.00 93.06 87 VAL A C 1
ATOM 661 O O . VAL A 1 87 ? -5.171 -10.748 -12.728 1.00 93.06 87 VAL A O 1
ATOM 664 N N . ASN A 1 88 ? -4.223 -12.699 -12.225 1.00 94.62 88 ASN A N 1
ATOM 665 C CA . ASN A 1 88 ? -5.517 -13.382 -12.175 1.00 94.62 88 ASN A CA 1
ATOM 666 C C . ASN A 1 88 ? -6.227 -13.190 -10.819 1.00 94.62 88 ASN A C 1
ATOM 668 O O . ASN A 1 88 ? -5.594 -12.953 -9.786 1.00 94.62 88 ASN A O 1
ATOM 672 N N . GLY A 1 89 ? -7.555 -13.339 -10.805 1.00 93.12 89 GLY A N 1
ATOM 673 C CA . GLY A 1 89 ? -8.366 -13.149 -9.599 1.00 93.12 89 GLY A CA 1
ATOM 674 C C . GLY A 1 89 ? -7.996 -14.061 -8.422 1.00 93.12 89 GLY A C 1
ATOM 675 O O . GLY A 1 89 ? -8.091 -13.640 -7.271 1.00 93.12 89 GLY A O 1
ATOM 676 N N . TYR A 1 90 ? -7.512 -15.279 -8.679 1.00 95.81 90 TYR A N 1
ATOM 677 C CA . TYR A 1 90 ? -7.090 -16.191 -7.611 1.00 95.81 90 TYR A CA 1
ATOM 678 C C . TYR A 1 90 ? -5.807 -15.713 -6.915 1.00 95.81 90 TYR A C 1
ATOM 680 O O . TYR A 1 90 ? -5.739 -15.692 -5.687 1.00 95.81 90 TYR A O 1
ATOM 688 N N . GLN A 1 91 ? -4.814 -15.249 -7.676 1.00 95.75 91 GLN A N 1
ATOM 689 C CA . GLN A 1 91 ? -3.595 -14.640 -7.136 1.00 95.75 91 GLN A CA 1
ATOM 690 C C . GLN A 1 91 ? -3.912 -13.384 -6.321 1.00 95.75 91 GLN A C 1
ATOM 692 O O . GLN A 1 91 ? -3.377 -13.213 -5.226 1.00 95.75 91 GLN A O 1
ATOM 697 N N . ALA A 1 92 ? -4.822 -12.539 -6.815 1.00 95.81 92 ALA A N 1
ATOM 698 C CA . ALA A 1 92 ? -5.281 -11.360 -6.086 1.00 95.81 92 ALA A CA 1
ATOM 699 C C . ALA A 1 92 ? -5.963 -11.738 -4.756 1.00 95.81 92 ALA A C 1
ATOM 701 O O . ALA A 1 92 ? -5.687 -11.128 -3.721 1.00 95.81 92 ALA A O 1
ATOM 702 N N . ALA A 1 93 ? -6.796 -12.784 -4.750 1.00 96.31 93 ALA A N 1
ATOM 703 C CA . ALA A 1 93 ? -7.436 -13.287 -3.535 1.00 96.31 93 ALA A CA 1
ATOM 704 C C . ALA A 1 93 ? -6.415 -13.814 -2.511 1.00 96.31 93 ALA A C 1
ATOM 706 O O . ALA A 1 93 ? -6.511 -13.483 -1.326 1.00 96.31 93 ALA A O 1
ATOM 707 N N . LEU A 1 94 ? -5.411 -14.576 -2.959 1.00 97.31 94 LEU A N 1
ATOM 708 C CA . LEU A 1 94 ? -4.330 -15.066 -2.097 1.00 97.31 94 LEU A CA 1
ATOM 709 C C . LEU A 1 94 ? -3.506 -13.919 -1.503 1.00 97.31 94 LEU A C 1
ATOM 711 O O . LEU A 1 94 ? -3.214 -13.927 -0.307 1.00 97.31 94 LEU A O 1
ATOM 715 N N . PHE A 1 95 ? -3.183 -12.904 -2.307 1.00 96.00 95 PHE A N 1
ATOM 716 C CA . PHE A 1 95 ? -2.498 -11.704 -1.830 1.00 96.00 95 PHE A CA 1
ATOM 717 C C . PHE A 1 95 ? -3.303 -10.992 -0.733 1.00 96.00 95 PHE A C 1
ATOM 719 O O . PHE A 1 95 ? -2.765 -10.691 0.332 1.00 96.00 95 PHE A O 1
ATOM 726 N N . MET A 1 96 ? -4.607 -10.786 -0.941 1.00 97.00 96 MET A N 1
ATOM 727 C CA . MET A 1 96 ? -5.479 -10.146 0.051 1.00 97.00 96 MET A CA 1
ATOM 728 C C . MET A 1 96 ? -5.623 -10.971 1.333 1.00 97.00 96 MET A C 1
ATOM 730 O O . MET A 1 96 ? -5.689 -10.410 2.429 1.00 97.00 96 MET A O 1
ATOM 734 N N . GLN A 1 97 ? -5.638 -12.300 1.226 1.00 96.44 97 GLN A N 1
ATOM 735 C CA . GLN A 1 97 ? -5.640 -13.187 2.387 1.00 96.44 97 GLN A CA 1
ATOM 736 C C . GLN A 1 97 ? -4.336 -13.075 3.185 1.00 96.44 97 GLN A C 1
ATOM 738 O O . GLN A 1 97 ? -4.385 -12.936 4.408 1.00 96.44 97 GLN A O 1
ATOM 743 N N . ALA A 1 98 ? -3.186 -13.089 2.507 1.00 95.12 98 ALA A N 1
ATOM 744 C CA . ALA A 1 98 ? -1.882 -12.913 3.141 1.00 95.12 98 ALA A CA 1
ATOM 745 C C . ALA A 1 98 ? -1.777 -11.545 3.828 1.00 95.12 98 ALA A C 1
ATOM 747 O O . ALA A 1 98 ? -1.421 -11.478 5.003 1.00 95.12 98 ALA A O 1
ATOM 748 N N . LEU A 1 99 ? -2.185 -10.472 3.142 1.00 94.50 99 LEU A N 1
ATOM 749 C CA . LEU A 1 99 ? -2.219 -9.119 3.696 1.00 94.50 99 LEU A CA 1
ATOM 750 C C . LEU A 1 99 ? -3.091 -9.044 4.954 1.00 94.50 99 LEU A C 1
ATOM 752 O O . LEU A 1 99 ? -2.661 -8.514 5.974 1.00 94.50 99 LEU A O 1
ATOM 756 N N . LYS A 1 100 ? -4.301 -9.612 4.910 1.00 93.38 100 LYS A N 1
ATOM 757 C CA . LYS A 1 100 ? -5.210 -9.667 6.063 1.00 93.38 100 LYS A CA 1
ATOM 758 C C . LYS A 1 100 ? -4.598 -10.412 7.248 1.00 93.38 100 LYS A C 1
ATOM 760 O O . LYS A 1 100 ? -4.835 -10.018 8.387 1.00 93.38 100 LYS A O 1
ATOM 765 N N . ASN A 1 101 ? -3.873 -11.499 6.998 1.00 93.25 101 ASN A N 1
ATOM 766 C CA . ASN A 1 101 ? -3.244 -12.285 8.055 1.00 93.25 101 ASN A CA 1
ATOM 767 C C . ASN A 1 101 ? -2.070 -11.525 8.683 1.00 93.25 101 ASN A C 1
ATOM 769 O O . ASN A 1 101 ? -2.019 -11.424 9.904 1.00 93.25 101 ASN A O 1
ATOM 773 N N . LEU A 1 102 ? -1.207 -10.919 7.861 1.00 91.94 102 LEU A N 1
ATOM 774 C CA . LEU A 1 102 ? -0.098 -10.081 8.327 1.00 91.94 102 LEU A CA 1
ATOM 775 C C . LEU A 1 102 ? -0.599 -8.873 9.125 1.00 91.94 102 LEU A C 1
ATOM 777 O O . LEU A 1 102 ? -0.116 -8.613 10.218 1.00 91.94 102 LEU A O 1
ATOM 781 N N . ALA A 1 103 ? -1.631 -8.179 8.639 1.00 88.94 103 ALA A N 1
ATOM 782 C CA . ALA A 1 103 ? -2.200 -7.011 9.316 1.00 88.94 103 ALA A CA 1
ATOM 783 C C . ALA A 1 103 ? -2.818 -7.330 10.691 1.00 88.94 103 ALA A C 1
ATOM 785 O O . ALA A 1 103 ? -2.986 -6.433 11.514 1.00 88.94 103 ALA A O 1
ATOM 786 N N . LYS A 1 104 ? -3.189 -8.590 10.939 1.00 87.50 104 LYS A N 1
ATOM 787 C CA . LYS A 1 104 ? -3.728 -9.042 12.228 1.00 87.50 104 LYS A CA 1
ATOM 788 C C . LYS A 1 104 ? -2.660 -9.477 13.216 1.00 87.50 104 LYS A C 1
ATOM 790 O O . LYS A 1 104 ? -2.992 -9.623 14.389 1.00 87.50 104 LYS A O 1
ATOM 795 N N . ASP A 1 105 ? -1.441 -9.729 12.758 1.00 87.62 105 ASP A N 1
ATOM 796 C CA . ASP A 1 105 ? -0.348 -10.169 13.609 1.00 87.62 105 ASP A CA 1
ATOM 797 C C . ASP A 1 105 ? 0.452 -8.957 14.118 1.00 87.62 105 ASP A C 1
ATOM 799 O O . ASP A 1 105 ? 1.190 -8.336 13.352 1.00 87.62 105 ASP A O 1
ATOM 803 N N . PRO A 1 106 ? 0.366 -8.616 15.417 1.00 75.31 106 PRO A N 1
ATOM 804 C CA . PRO A 1 106 ? 1.114 -7.494 15.972 1.00 75.31 106 PRO A CA 1
ATOM 805 C C . PRO A 1 106 ? 2.630 -7.715 15.952 1.00 75.31 106 PRO A C 1
ATOM 807 O O . PRO A 1 106 ? 3.375 -6.747 16.071 1.00 75.31 106 PRO A O 1
ATOM 810 N N . GLN A 1 107 ? 3.102 -8.964 15.863 1.00 77.69 107 GLN A N 1
ATOM 811 C CA . GLN A 1 107 ? 4.533 -9.285 15.850 1.00 77.69 107 GLN A CA 1
ATOM 812 C C . GLN A 1 107 ? 5.163 -9.012 14.486 1.00 77.69 107 GLN A C 1
ATOM 814 O O . GLN A 1 107 ? 6.330 -8.641 14.428 1.00 77.69 107 GLN A O 1
ATOM 819 N N . SER A 1 108 ? 4.377 -9.095 13.410 1.00 73.44 108 SER A N 1
ATOM 820 C CA . SER A 1 108 ? 4.822 -8.805 12.042 1.00 73.44 108 SER A CA 1
ATOM 821 C C . SER A 1 108 ? 5.320 -7.363 11.843 1.00 73.44 108 SER A C 1
ATOM 823 O O . SER A 1 108 ? 5.978 -7.084 10.845 1.00 73.44 108 SER A O 1
ATOM 825 N N . PHE A 1 109 ? 5.027 -6.448 12.776 1.00 68.50 109 PHE A N 1
ATOM 826 C CA . PHE A 1 109 ? 5.438 -5.038 12.719 1.00 68.50 109 PHE A CA 1
ATOM 827 C C . PHE A 1 109 ? 6.357 -4.609 13.868 1.00 68.50 109 PHE A C 1
ATOM 829 O O . PHE A 1 109 ? 6.656 -3.420 13.986 1.00 68.50 109 PHE A O 1
ATOM 836 N N . LYS A 1 110 ? 6.778 -5.532 14.740 1.00 62.81 110 LYS A N 1
ATOM 837 C CA . LYS A 1 110 ? 7.764 -5.212 15.776 1.00 62.81 110 LYS A CA 1
ATOM 838 C C . LYS A 1 110 ? 9.162 -5.275 15.179 1.00 62.81 110 LYS A C 1
ATOM 840 O O . LYS A 1 110 ? 9.492 -6.228 14.482 1.00 62.81 110 LYS A O 1
ATOM 845 N N . GLU A 1 111 ? 9.945 -4.241 15.461 1.00 57.97 111 GLU A N 1
ATOM 846 C CA . GLU A 1 111 ? 11.367 -4.168 15.129 1.00 57.97 111 GLU A CA 1
ATOM 847 C C . GLU A 1 111 ? 12.080 -5.400 15.713 1.00 57.97 111 GLU A C 1
ATOM 849 O O . GLU A 1 111 ? 11.885 -5.719 16.892 1.00 57.97 111 GLU A O 1
ATOM 854 N N . GLN A 1 112 ? 12.833 -6.120 14.874 1.00 50.25 112 GLN A N 1
ATOM 855 C CA . GLN A 1 112 ? 13.786 -7.140 15.325 1.00 50.25 112 GLN A CA 1
ATOM 856 C C . GLN A 1 112 ? 15.104 -6.484 15.725 1.00 50.25 112 GLN A C 1
ATOM 858 O O . GLN A 1 112 ? 15.524 -5.539 15.019 1.00 50.25 112 GLN A O 1
#

Sequence (112 aa):
MPVFKKVNTKEPTQIAEELNAFKTKIKTRKLTKEDLSASTFGISNLGMTGIAQFDAMINRDDCGIAAIGSEQNGKISVTLTVDHRIVNGYQAALFMQALKNLAKDPQSFKEQ

Foldseek 3Di:
DFADPPVVVDAPVVVVVVVVVVVVCVVVVNDDPVRVDDHAEEEAEPLVVVAQDDDDDDDPRYQKYWYWHHDDPNDIDIDIDGDCVVDPPVNVVVVVVVVVVLVPDPVNRDDD